Protein AF-A0A1G3CL47-F1 (afdb_monomer)

pLDDT: mean 84.06, std 8.01, range [59.47, 94.31]

Solvent-accessible surface area (backbone atoms only — not comparable to full-atom values): 6484 Å² total; per-residue (Å²): 112,69,69,61,52,53,52,51,50,52,40,51,50,51,27,52,53,22,50,54,50,22,53,53,23,53,76,69,68,35,60,73,60,19,55,53,30,44,50,52,23,50,54,38,46,52,52,47,38,48,76,70,33,35,88,84,37,51,69,60,37,51,50,44,46,46,64,46,44,51,46,41,52,50,49,51,51,51,48,57,47,30,77,74,64,66,75,67,82,64,64,64,70,57,54,51,52,52,38,66,54,34,54,57,49,48,53,50,54,45,50,52,52,49,51,52,51,63,76,77,102

Foldseek 3Di:
DVVVLVVLVVLLVLLVVLLVQLVVCVVVVVVVSNVVSLVSNLVSLLVLCCVQPCVPPVVVSVVLCVQLPVQLVVLVVVLVCCVVPVPPVDPSVVSVVSNNVSSVVSSVVSVVSSVVVVVVD

Radius of gyration: 15.72 Å; Cα contacts (8 Å, |Δi|>4): 95; chains: 1; bounding box: 41×24×38 Å

Mean predicted aligned error: 5.57 Å

Secondary structure (DSSP, 8-state):
-HHHHHHHHHHHHHHHHHHHHHHHHHHTT-HHHHHHHHHHHHHHHHHHHIIIIITT-HHHHHHHIIIIIIHHHHHHHHHHHHHHH--S---HHHHHHHHHHHHHHHHHHHHHHHHHHHHT-

Sequence (121 aa):
MLIMLGFFYV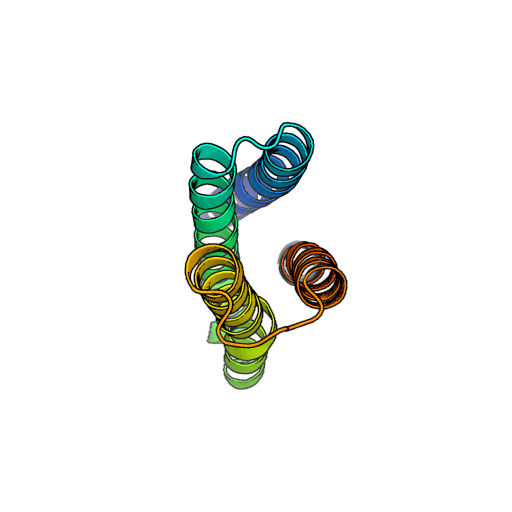LLLIAFVSLIASAISYFFARIKTFSFILLLFYASNTFLSFSLIHTHHIVFFYIIVIFLVAFPITCLILFALDMRCALFCTDTSFVLFFVWLLIPALFIVNLISYALKVIHA

Structure (mmCIF, N/CA/C/O backbone):
data_AF-A0A1G3CL47-F1
#
_entry.id   AF-A0A1G3CL47-F1
#
loop_
_atom_site.group_PDB
_atom_site.id
_atom_site.type_symbol
_atom_site.label_atom_id
_atom_site.label_alt_id
_atom_site.label_comp_id
_atom_site.label_asym_id
_atom_site.label_entity_id
_atom_site.label_seq_id
_atom_site.pdbx_PDB_ins_code
_atom_site.Cartn_x
_atom_site.Cartn_y
_atom_site.Cartn_z
_atom_site.occupancy
_atom_site.B_iso_or_equiv
_atom_site.auth_seq_id
_atom_site.auth_comp_id
_atom_site.auth_asym_id
_atom_site.auth_atom_id
_atom_site.pdbx_PDB_model_num
ATOM 1 N N . MET A 1 1 ? 13.488 10.002 -20.106 1.00 61.69 1 MET A N 1
ATOM 2 C CA . MET A 1 1 ? 13.797 8.931 -19.130 1.00 61.69 1 MET A CA 1
ATOM 3 C C . MET A 1 1 ? 14.060 9.483 -17.727 1.00 61.69 1 MET A C 1
ATOM 5 O O . MET A 1 1 ? 13.340 9.107 -16.814 1.00 61.69 1 MET A O 1
ATOM 9 N N . LEU A 1 2 ? 14.987 10.438 -17.557 1.00 66.56 2 LEU A N 1
ATOM 10 C CA . LEU A 1 2 ? 15.355 11.009 -16.247 1.00 66.56 2 LEU A CA 1
ATOM 11 C C . LEU A 1 2 ? 14.181 11.648 -15.467 1.00 66.56 2 LEU A C 1
ATOM 13 O O . LEU A 1 2 ? 14.044 11.430 -14.269 1.00 66.56 2 LEU A O 1
ATOM 17 N N . ILE A 1 3 ? 13.292 12.379 -16.156 1.00 72.06 3 ILE A N 1
ATOM 18 C CA . ILE A 1 3 ? 12.122 13.044 -15.544 1.00 72.06 3 ILE A CA 1
ATOM 19 C C . ILE A 1 3 ? 11.122 12.022 -14.968 1.00 72.06 3 ILE A C 1
ATOM 21 O O . ILE A 1 3 ? 10.618 12.207 -13.863 1.00 72.06 3 ILE A O 1
ATOM 25 N N . MET A 1 4 ? 10.876 10.908 -15.672 1.00 76.31 4 MET A N 1
ATOM 26 C CA . MET A 1 4 ? 10.025 9.822 -15.159 1.00 76.31 4 MET A CA 1
ATOM 27 C C . MET A 1 4 ? 10.658 9.116 -13.958 1.00 76.31 4 MET A C 1
ATOM 29 O O . MET A 1 4 ? 9.946 8.757 -13.025 1.00 76.31 4 MET A O 1
ATOM 33 N N . LEU A 1 5 ? 11.982 8.935 -13.963 1.00 80.06 5 LEU A N 1
ATOM 34 C CA . LEU A 1 5 ? 12.696 8.322 -12.844 1.00 80.06 5 LEU A CA 1
ATOM 35 C C . LEU A 1 5 ? 12.596 9.191 -11.581 1.00 80.06 5 LEU A C 1
ATOM 37 O O . LEU A 1 5 ? 12.264 8.690 -10.510 1.00 80.06 5 LEU A O 1
ATOM 41 N N . GLY A 1 6 ? 12.799 10.505 -11.730 1.00 84.50 6 GLY A N 1
ATOM 42 C CA . GLY A 1 6 ? 12.644 11.471 -10.640 1.00 84.50 6 GLY A CA 1
ATOM 43 C C . GLY A 1 6 ? 11.228 11.482 -10.065 1.00 84.50 6 GLY A C 1
ATOM 44 O O . GLY A 1 6 ? 11.050 11.503 -8.851 1.00 84.50 6 GLY A O 1
ATOM 45 N N . PHE A 1 7 ? 10.210 11.381 -10.916 1.00 87.19 7 PHE A N 1
ATOM 46 C CA . PHE A 1 7 ? 8.822 11.302 -10.469 1.00 87.19 7 PHE A CA 1
ATOM 47 C C . PHE A 1 7 ? 8.515 10.020 -9.671 1.00 87.19 7 PHE A C 1
ATOM 49 O O . PHE A 1 7 ? 7.869 10.088 -8.624 1.00 87.19 7 PHE A O 1
ATOM 56 N N . PHE A 1 8 ? 9.028 8.862 -10.100 1.00 89.12 8 PHE A N 1
ATOM 57 C CA . PHE A 1 8 ? 8.895 7.618 -9.329 1.00 89.12 8 PHE A CA 1
ATOM 58 C C . PHE A 1 8 ? 9.629 7.673 -7.994 1.00 89.12 8 PHE A C 1
ATOM 60 O O . PHE A 1 8 ? 9.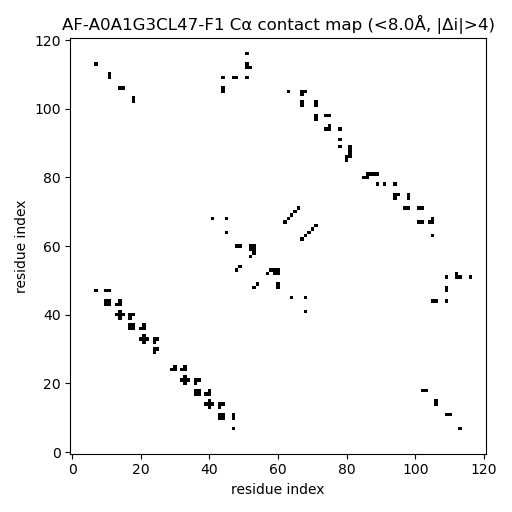094 7.207 -6.991 1.00 89.12 8 PHE A O 1
ATOM 67 N N . TYR A 1 9 ? 10.809 8.290 -7.959 1.00 89.75 9 TYR A N 1
ATOM 68 C CA . TYR A 1 9 ? 11.536 8.519 -6.716 1.00 89.75 9 TYR A CA 1
ATOM 69 C C . TYR A 1 9 ? 10.725 9.367 -5.725 1.00 89.75 9 TYR A C 1
ATOM 71 O O . TYR A 1 9 ? 10.608 9.003 -4.557 1.00 89.75 9 TYR A O 1
ATOM 79 N N . VAL A 1 10 ? 10.100 10.455 -6.191 1.00 93.12 10 VAL A N 1
ATOM 80 C CA . VAL A 1 10 ? 9.239 11.304 -5.348 1.00 93.12 10 VAL A CA 1
ATOM 81 C C . VAL A 1 10 ? 8.058 10.510 -4.789 1.00 93.12 10 VAL A C 1
ATOM 83 O O . VAL A 1 10 ? 7.789 10.581 -3.592 1.00 93.12 10 VAL A O 1
ATOM 86 N N . LEU A 1 11 ? 7.381 9.711 -5.616 1.00 92.44 11 LEU A N 1
ATOM 87 C CA . LEU A 1 11 ? 6.289 8.845 -5.158 1.00 92.44 11 LEU A CA 1
ATOM 88 C C . LEU A 1 11 ? 6.753 7.820 -4.121 1.00 92.44 11 LEU A C 1
ATOM 90 O O . LEU A 1 11 ? 6.046 7.576 -3.146 1.00 92.44 11 LEU A O 1
ATOM 94 N N . LEU A 1 12 ? 7.937 7.238 -4.311 1.00 91.44 12 LEU A N 1
ATOM 95 C CA . LEU A 1 12 ? 8.505 6.252 -3.397 1.00 91.44 12 LEU A CA 1
ATOM 96 C C . LEU A 1 12 ? 8.882 6.887 -2.053 1.00 91.44 12 LEU A C 1
ATOM 98 O O . LEU A 1 12 ? 8.643 6.300 -1.000 1.00 91.44 12 LEU A O 1
ATOM 102 N N . LEU A 1 13 ? 9.377 8.124 -2.075 1.00 94.00 13 LEU A N 1
ATOM 103 C CA . LEU A 1 13 ? 9.633 8.912 -0.873 1.00 94.00 13 LEU A CA 1
ATOM 104 C C . LEU A 1 13 ? 8.331 9.265 -0.140 1.00 94.00 13 LEU A C 1
ATOM 106 O O . LEU A 1 13 ? 8.258 9.111 1.078 1.00 94.00 13 LEU A O 1
ATOM 110 N N . ILE A 1 14 ? 7.279 9.663 -0.863 1.00 93.19 14 ILE A N 1
ATOM 111 C CA . ILE A 1 14 ? 5.946 9.902 -0.284 1.00 93.19 14 ILE A CA 1
ATOM 112 C C . ILE A 1 14 ? 5.395 8.618 0.350 1.00 93.19 14 ILE A C 1
ATOM 114 O O . ILE A 1 14 ? 4.892 8.655 1.475 1.00 93.19 14 ILE A O 1
ATOM 118 N N . ALA A 1 15 ? 5.517 7.477 -0.330 1.00 92.12 15 ALA A N 1
ATOM 119 C CA . ALA A 1 15 ? 5.103 6.173 0.184 1.00 92.12 15 ALA A CA 1
ATOM 120 C C . ALA A 1 15 ? 5.878 5.790 1.458 1.00 92.12 15 ALA A C 1
ATOM 122 O O . ALA A 1 15 ? 5.289 5.337 2.435 1.00 92.12 15 ALA A O 1
ATOM 123 N N . PHE A 1 16 ? 7.186 6.037 1.503 1.00 92.19 16 PHE 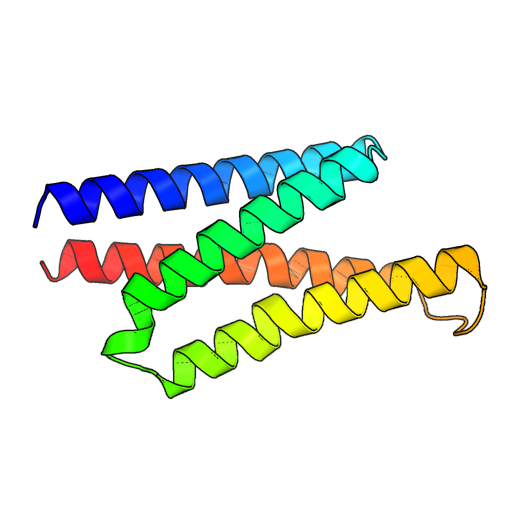A N 1
ATOM 124 C CA . PHE A 1 16 ? 8.000 5.757 2.685 1.00 92.19 16 PHE A CA 1
ATOM 125 C C . PHE A 1 16 ? 7.636 6.650 3.879 1.00 92.19 16 PHE A C 1
ATOM 127 O O . PHE A 1 16 ? 7.406 6.164 4.987 1.00 92.19 16 PHE A O 1
ATOM 134 N N . VAL A 1 17 ? 7.526 7.962 3.652 1.00 94.31 17 VAL A N 1
ATOM 135 C CA . VAL A 1 17 ? 7.157 8.925 4.700 1.00 94.31 17 VAL A CA 1
ATOM 136 C C . VAL A 1 17 ? 5.749 8.643 5.220 1.00 94.31 17 VAL A C 1
ATOM 138 O O . VAL A 1 17 ? 5.529 8.674 6.429 1.00 94.31 17 VAL A O 1
ATOM 141 N N . SER A 1 18 ? 4.800 8.319 4.338 1.00 93.31 18 SER A N 1
ATOM 142 C CA . SER A 1 18 ? 3.439 7.953 4.746 1.00 93.31 18 SER A CA 1
ATOM 143 C C . SER A 1 18 ? 3.384 6.627 5.505 1.00 93.31 18 SER A C 1
ATOM 145 O O . SER A 1 18 ? 2.634 6.535 6.472 1.00 93.31 18 SER A O 1
ATOM 147 N N . LEU A 1 19 ? 4.224 5.640 5.180 1.00 91.44 19 LEU A N 1
ATOM 148 C CA . LEU A 1 19 ? 4.344 4.414 5.975 1.00 91.44 19 LEU A CA 1
ATOM 149 C C . LEU A 1 19 ? 4.761 4.731 7.419 1.00 91.44 19 LEU A C 1
ATOM 151 O O . LEU A 1 19 ? 4.054 4.363 8.358 1.00 91.44 19 LEU A O 1
ATOM 155 N N . ILE A 1 20 ? 5.840 5.496 7.604 1.00 91.25 20 ILE A N 1
ATOM 156 C CA . ILE A 1 20 ? 6.309 5.908 8.937 1.00 91.25 20 ILE A CA 1
ATOM 157 C C . ILE A 1 20 ? 5.250 6.750 9.656 1.00 91.25 20 ILE A C 1
ATOM 159 O O . ILE A 1 20 ? 4.932 6.508 10.819 1.00 91.25 20 ILE A O 1
ATOM 163 N N . ALA A 1 21 ? 4.669 7.734 8.973 1.00 91.06 21 ALA A N 1
ATOM 164 C CA . ALA A 1 21 ? 3.688 8.627 9.573 1.00 91.06 21 ALA A CA 1
ATOM 165 C C . ALA A 1 21 ? 2.385 7.890 9.943 1.00 91.06 21 ALA A C 1
ATOM 167 O O . ALA A 1 21 ? 1.755 8.235 10.947 1.00 91.06 21 ALA A O 1
ATOM 168 N N . SER A 1 22 ? 2.004 6.847 9.195 1.00 88.62 22 SER A N 1
ATOM 169 C CA . SER A 1 22 ? 0.881 5.970 9.543 1.00 88.62 22 SER A CA 1
ATOM 170 C C . SER A 1 22 ? 1.194 5.186 10.816 1.00 88.62 22 SER A C 1
ATOM 172 O O . SER A 1 22 ? 0.374 5.157 11.733 1.00 88.62 22 SER A O 1
ATOM 174 N N . ALA A 1 23 ? 2.419 4.672 10.940 1.00 87.12 23 ALA A N 1
ATOM 175 C CA . ALA A 1 23 ? 2.857 3.938 12.114 1.00 87.12 23 ALA A CA 1
ATOM 176 C C . ALA A 1 23 ? 2.853 4.796 13.383 1.00 87.12 23 ALA A C 1
ATOM 178 O O . ALA A 1 23 ? 2.299 4.407 14.413 1.00 87.12 23 ALA A O 1
ATOM 179 N N . ILE A 1 24 ? 3.401 6.007 13.279 1.00 88.50 24 ILE A N 1
ATOM 180 C CA . ILE A 1 24 ? 3.391 7.001 14.354 1.00 88.50 24 ILE A CA 1
ATOM 181 C C . ILE A 1 24 ? 1.948 7.355 14.731 1.00 88.50 24 ILE A C 1
ATOM 183 O O . ILE A 1 24 ? 1.581 7.327 15.904 1.00 88.50 24 ILE A O 1
ATOM 187 N N . SER A 1 25 ? 1.100 7.656 13.745 1.00 86.69 25 SER A N 1
ATOM 188 C CA . SER A 1 25 ? -0.289 8.066 13.998 1.00 86.69 25 SER A CA 1
ATOM 189 C C . SER A 1 25 ? -1.115 6.970 14.669 1.00 86.69 25 SER A C 1
ATOM 191 O O . SER A 1 25 ? -1.969 7.280 15.501 1.00 86.69 25 SER A O 1
ATOM 193 N N . TYR A 1 26 ? -0.843 5.706 14.342 1.00 83.88 26 TYR A N 1
ATOM 194 C CA . TYR A 1 26 ? -1.431 4.557 15.021 1.00 83.88 26 TYR A CA 1
ATOM 195 C C .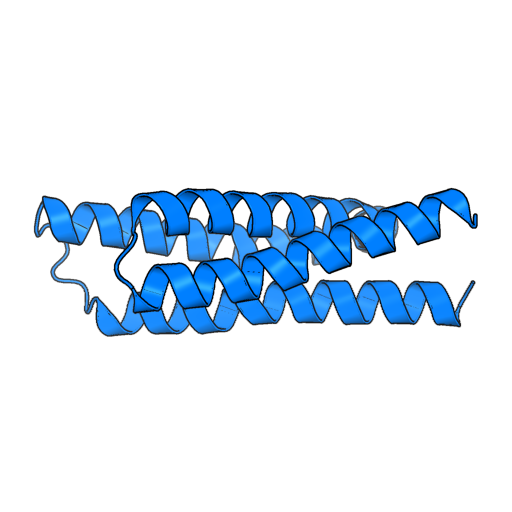 TYR A 1 26 ? -0.978 4.474 16.486 1.00 83.88 26 TYR A C 1
ATOM 197 O O . TYR A 1 26 ? -1.825 4.381 17.371 1.00 83.88 26 TYR A O 1
ATOM 205 N N . PHE A 1 27 ? 0.328 4.594 16.758 1.00 83.75 27 PHE A N 1
ATOM 206 C CA . PHE A 1 27 ? 0.876 4.530 18.12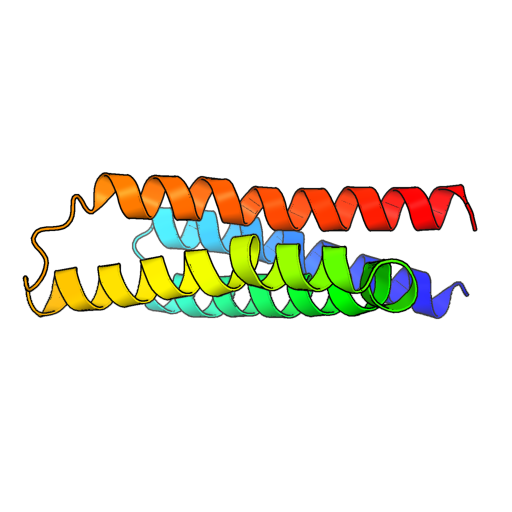2 1.00 83.75 27 PHE A CA 1
ATOM 207 C C . PHE A 1 27 ? 0.317 5.628 19.040 1.00 83.75 27 PHE A C 1
ATOM 209 O O . PHE A 1 27 ? 0.003 5.378 20.200 1.00 83.75 27 PHE A O 1
ATOM 216 N N . PHE A 1 28 ? 0.118 6.837 18.510 1.00 86.44 28 PHE A N 1
ATOM 217 C CA . PHE A 1 28 ? -0.479 7.956 19.250 1.00 86.44 28 PHE A CA 1
ATOM 218 C C . PHE A 1 28 ? -2.019 7.963 19.248 1.00 86.44 28 PHE A C 1
ATOM 220 O O . PHE A 1 28 ? -2.622 8.975 19.616 1.00 86.44 28 PHE A O 1
ATOM 227 N N . ALA A 1 29 ? -2.670 6.882 18.804 1.00 81.75 29 ALA A N 1
ATOM 228 C CA . ALA A 1 29 ? -4.129 6.755 18.711 1.00 81.75 29 ALA A CA 1
ATOM 229 C C . ALA A 1 29 ? -4.818 7.908 17.941 1.00 81.75 29 ALA A C 1
ATOM 231 O O . ALA A 1 29 ? -5.987 8.238 18.164 1.00 81.75 29 ALA A O 1
ATOM 232 N N . ARG A 1 30 ? -4.117 8.541 16.989 1.00 84.00 30 ARG A N 1
ATOM 233 C CA . ARG A 1 30 ? -4.633 9.638 16.151 1.00 84.00 30 ARG A CA 1
ATOM 234 C C . ARG A 1 30 ? -5.355 9.075 14.927 1.00 84.00 30 ARG A C 1
ATOM 236 O O . ARG A 1 30 ? -4.912 9.250 13.796 1.00 84.00 30 ARG A O 1
ATOM 243 N N . ILE A 1 31 ? -6.500 8.429 15.153 1.00 78.00 31 ILE A N 1
ATOM 244 C CA . ILE A 1 31 ? -7.244 7.652 14.139 1.00 78.00 31 ILE A CA 1
ATOM 245 C C . ILE A 1 31 ? -7.551 8.459 12.864 1.00 78.00 31 ILE A C 1
ATOM 247 O O . ILE A 1 31 ? -7.341 7.962 11.763 1.00 78.00 31 ILE A O 1
ATOM 251 N N . LYS A 1 32 ? -7.997 9.719 12.984 1.00 81.75 32 LYS A N 1
ATOM 252 C CA . LYS A 1 32 ? -8.304 10.567 11.811 1.00 81.75 32 LYS A CA 1
ATOM 253 C C . LYS A 1 32 ? -7.069 10.812 10.936 1.00 81.75 32 LYS A C 1
ATOM 255 O O . LYS A 1 32 ? -7.142 10.708 9.715 1.00 81.75 32 LYS A O 1
ATOM 260 N N . THR A 1 33 ? -5.940 11.119 11.571 1.00 85.31 33 THR A N 1
ATOM 261 C CA . THR A 1 33 ? -4.663 11.361 10.892 1.00 85.31 33 THR A CA 1
ATOM 262 C C . THR A 1 33 ? -4.120 10.070 10.289 1.00 85.31 33 THR A C 1
ATOM 264 O O . THR A 1 33 ? -3.683 10.069 9.142 1.00 85.31 33 THR A O 1
ATOM 267 N N . PHE A 1 34 ? -4.231 8.959 11.023 1.00 86.69 34 PHE A N 1
ATOM 268 C CA . PHE A 1 34 ? -3.886 7.625 10.541 1.00 86.69 34 PHE A CA 1
ATOM 269 C C . PHE A 1 34 ? -4.633 7.284 9.250 1.00 86.69 34 PHE A C 1
ATOM 271 O O . PHE A 1 34 ? -3.983 6.977 8.257 1.00 86.69 34 PHE A O 1
ATOM 278 N N . SER A 1 35 ? -5.965 7.413 9.218 1.00 84.69 35 SER A N 1
ATOM 279 C CA . SER A 1 35 ? -6.760 7.120 8.017 1.00 84.69 35 SER A CA 1
ATOM 280 C C . SER A 1 35 ? -6.329 7.951 6.809 1.00 84.69 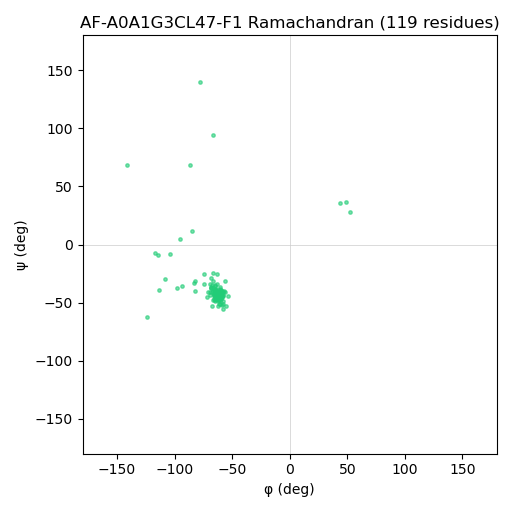35 SER A C 1
ATOM 282 O O . SER A 1 35 ? -6.206 7.413 5.711 1.00 84.69 35 SER A O 1
ATOM 284 N N . PHE A 1 36 ? -6.073 9.248 7.002 1.00 88.31 36 PHE A N 1
ATOM 285 C CA . PHE A 1 36 ? -5.639 10.127 5.915 1.00 88.31 36 PHE A CA 1
ATOM 286 C C . PHE A 1 36 ? -4.263 9.728 5.368 1.00 88.31 36 PHE A C 1
ATOM 288 O O . PHE A 1 36 ? -4.088 9.590 4.158 1.00 88.31 36 PHE A O 1
ATOM 295 N N . ILE A 1 37 ? -3.294 9.496 6.256 1.00 90.75 37 ILE A N 1
ATOM 296 C CA . ILE A 1 37 ? -1.939 9.099 5.863 1.00 90.75 37 ILE A CA 1
ATOM 297 C C . ILE A 1 37 ? -1.948 7.722 5.195 1.00 90.75 37 ILE A C 1
ATOM 299 O O . ILE A 1 37 ? -1.250 7.511 4.207 1.00 90.75 37 ILE A O 1
ATOM 303 N N . LEU A 1 38 ? -2.759 6.794 5.698 1.00 89.50 38 LEU A N 1
ATOM 304 C CA . LEU A 1 38 ? -2.888 5.460 5.131 1.00 89.50 38 LEU A CA 1
ATOM 305 C C . LEU A 1 38 ? -3.485 5.500 3.717 1.00 89.50 38 LEU A C 1
ATOM 307 O O . LEU A 1 38 ? -3.034 4.784 2.827 1.00 89.50 38 LEU A O 1
ATOM 311 N N . LEU A 1 39 ? -4.461 6.377 3.480 1.00 89.69 39 LEU A N 1
ATOM 312 C CA . LEU A 1 39 ? -5.021 6.584 2.147 1.00 89.69 39 LEU A CA 1
ATOM 313 C C . LEU A 1 39 ? -3.975 7.162 1.187 1.00 89.69 39 LEU A C 1
ATOM 315 O O . LEU A 1 39 ? -3.870 6.707 0.049 1.00 89.69 39 LEU A O 1
ATOM 319 N N . LEU A 1 40 ? -3.150 8.101 1.659 1.00 91.62 40 LEU A N 1
ATOM 320 C CA . LEU A 1 40 ? -2.021 8.634 0.895 1.00 91.62 40 LEU A CA 1
ATOM 321 C C . LEU A 1 40 ? -0.990 7.539 0.560 1.00 91.62 40 LEU A C 1
ATOM 323 O O . LEU A 1 40 ? -0.501 7.470 -0.572 1.00 91.62 40 LEU A O 1
ATOM 327 N N . PHE A 1 41 ? -0.700 6.653 1.517 1.00 93.44 41 PHE A N 1
ATOM 328 C CA . PHE A 1 41 ? 0.174 5.497 1.323 1.00 93.44 41 PHE A CA 1
ATOM 329 C C . PHE A 1 41 ? -0.366 4.559 0.238 1.00 93.44 41 PHE A C 1
ATOM 331 O O . PHE A 1 41 ? 0.354 4.226 -0.704 1.00 93.44 41 PHE A O 1
ATO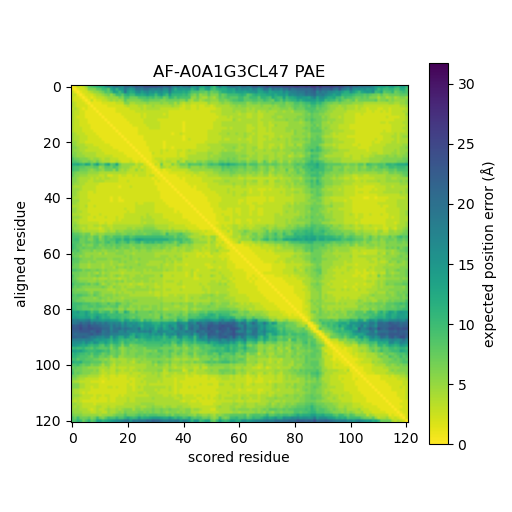M 338 N N . TYR A 1 42 ? -1.637 4.160 0.319 1.00 91.31 42 TYR A N 1
ATOM 339 C CA . TYR A 1 42 ? -2.227 3.267 -0.679 1.00 91.31 42 TYR A CA 1
ATOM 340 C C . TYR A 1 42 ? -2.346 3.926 -2.051 1.00 91.31 42 TYR A C 1
ATOM 342 O O . TYR A 1 42 ? -2.048 3.279 -3.053 1.00 91.31 42 TYR A O 1
ATOM 350 N N . ALA A 1 43 ? -2.723 5.204 -2.125 1.00 91.00 43 ALA A N 1
ATOM 351 C CA . ALA A 1 43 ? -2.830 5.921 -3.394 1.00 91.00 43 ALA A CA 1
ATOM 352 C C . ALA A 1 43 ? -1.473 6.013 -4.107 1.00 91.00 43 ALA A C 1
ATOM 354 O O . ALA A 1 43 ? -1.363 5.648 -5.279 1.00 91.00 43 ALA A O 1
ATOM 355 N N . SER A 1 44 ? -0.425 6.429 -3.388 1.00 92.25 44 SER A N 1
ATOM 356 C CA . SER A 1 44 ? 0.933 6.522 -3.941 1.00 92.25 44 SER A CA 1
ATOM 357 C C . SER A 1 44 ? 1.476 5.157 -4.375 1.00 92.25 44 SER A C 1
ATOM 359 O O . SER A 1 44 ? 1.986 5.033 -5.489 1.00 92.25 44 SER A O 1
ATOM 361 N N . ASN A 1 45 ? 1.302 4.112 -3.559 1.00 91.00 45 ASN A N 1
ATOM 362 C CA . ASN A 1 45 ? 1.751 2.762 -3.904 1.00 91.00 45 ASN A CA 1
ATOM 363 C C . ASN A 1 45 ? 0.972 2.143 -5.063 1.00 91.00 45 ASN A C 1
ATOM 365 O O . ASN A 1 45 ? 1.583 1.524 -5.925 1.00 91.00 45 ASN A O 1
ATOM 369 N N . THR A 1 46 ? -0.348 2.314 -5.122 1.00 90.25 46 THR A N 1
ATOM 370 C CA . THR A 1 46 ? -1.158 1.772 -6.226 1.00 90.25 46 THR A CA 1
ATOM 371 C C . THR A 1 46 ? -0.754 2.423 -7.544 1.00 90.25 46 THR A C 1
ATOM 373 O O . THR A 1 46 ? -0.610 1.748 -8.563 1.00 90.25 46 THR A O 1
ATOM 376 N N . PHE A 1 47 ? -0.501 3.731 -7.520 1.00 90.88 47 PHE A N 1
ATOM 377 C CA . PHE A 1 47 ? -0.051 4.471 -8.690 1.00 90.88 47 PHE A CA 1
ATOM 378 C C . PHE A 1 47 ? 1.381 4.094 -9.122 1.00 90.88 47 PHE A C 1
ATOM 380 O O . PHE A 1 47 ? 1.658 3.968 -10.320 1.00 90.88 47 PHE A O 1
ATOM 387 N N . LEU A 1 48 ? 2.280 3.832 -8.163 1.00 89.69 48 LEU A N 1
ATOM 388 C CA . LEU A 1 48 ? 3.601 3.246 -8.426 1.00 89.69 48 LEU A CA 1
ATOM 389 C C . LEU A 1 48 ? 3.488 1.860 -9.061 1.00 89.69 48 LEU A C 1
ATOM 391 O O . LEU A 1 48 ? 4.076 1.632 -10.116 1.00 89.69 48 LEU A O 1
ATOM 395 N N . SER A 1 49 ? 2.703 0.957 -8.468 1.00 89.50 49 SER A N 1
ATOM 396 C CA . SER A 1 49 ? 2.487 -0.389 -9.005 1.00 89.50 49 SER A CA 1
ATOM 397 C C . SER A 1 49 ? 1.895 -0.330 -10.412 1.00 89.50 49 SER A C 1
ATOM 399 O O . SER A 1 49 ? 2.329 -1.071 -11.291 1.00 89.50 49 SER A O 1
ATOM 401 N N . PHE A 1 50 ? 0.966 0.594 -10.671 1.00 89.31 50 PHE A N 1
ATOM 402 C CA . PHE A 1 50 ? 0.412 0.790 -12.007 1.00 89.31 50 PHE A CA 1
ATOM 403 C C . PHE A 1 50 ? 1.508 1.195 -13.000 1.00 89.31 50 PHE A C 1
ATOM 405 O O . PHE A 1 50 ? 1.664 0.591 -14.054 1.00 89.31 50 PHE A O 1
ATOM 412 N N . SER A 1 51 ? 2.344 2.164 -12.641 1.00 86.50 51 SER A N 1
ATOM 413 C CA . SER A 1 51 ? 3.371 2.681 -13.551 1.00 86.50 51 SER A CA 1
ATOM 414 C C . SER A 1 51 ? 4.570 1.742 -13.756 1.00 86.50 51 SER A C 1
ATOM 416 O O . SER A 1 51 ? 5.286 1.858 -14.754 1.00 86.50 51 SER A O 1
ATOM 418 N N . LEU A 1 52 ? 4.848 0.862 -12.791 1.00 84.50 52 LEU A N 1
ATOM 419 C CA . LEU A 1 52 ? 6.008 -0.035 -12.801 1.00 84.50 52 LEU A CA 1
ATOM 420 C C . LEU A 1 52 ? 5.668 -1.440 -13.308 1.00 84.50 52 LEU A C 1
ATOM 422 O O . LEU A 1 52 ? 6.486 -2.041 -13.997 1.00 84.50 52 LEU A O 1
ATOM 426 N N . ILE A 1 53 ? 4.487 -1.957 -12.967 1.00 85.81 53 ILE A N 1
ATOM 427 C CA . ILE A 1 53 ? 4.151 -3.381 -13.101 1.00 85.81 53 ILE A CA 1
ATOM 428 C C . ILE A 1 53 ? 3.064 -3.601 -14.155 1.00 85.81 53 ILE A C 1
ATOM 430 O O . ILE A 1 53 ? 3.156 -4.555 -14.925 1.00 85.81 53 ILE A O 1
ATOM 434 N N . HIS A 1 54 ? 2.054 -2.727 -14.234 1.00 84.81 54 HIS A N 1
ATOM 435 C CA . HIS A 1 54 ? 0.860 -2.961 -15.058 1.00 84.81 54 HIS A CA 1
ATOM 436 C C . HIS A 1 54 ? 1.179 -3.211 -16.538 1.00 84.81 54 HIS A C 1
ATOM 438 O O . HIS A 1 54 ? 0.574 -4.080 -17.159 1.00 84.81 54 HIS A O 1
ATOM 444 N N . THR A 1 55 ? 2.137 -2.472 -17.105 1.00 79.88 55 THR A N 1
ATOM 445 C CA . THR A 1 55 ? 2.468 -2.553 -18.536 1.00 79.88 55 THR A CA 1
ATOM 446 C C . THR A 1 55 ? 3.111 -3.875 -18.941 1.00 79.88 55 THR A C 1
ATOM 448 O O . THR A 1 55 ? 2.944 -4.295 -20.080 1.00 79.88 55 THR A O 1
ATOM 451 N N . HIS A 1 56 ? 3.831 -4.535 -18.031 1.00 79.81 56 HIS A N 1
ATOM 452 C CA . HIS A 1 56 ? 4.562 -5.772 -18.326 1.00 79.81 56 HIS A CA 1
ATOM 453 C C . HIS A 1 56 ? 3.914 -7.011 -17.695 1.00 79.81 56 HIS A C 1
ATOM 455 O O . HIS A 1 56 ? 3.999 -8.102 -18.254 1.00 79.81 56 HIS A O 1
ATOM 461 N N . HIS A 1 57 ? 3.232 -6.853 -16.558 1.00 84.31 57 HIS A N 1
ATOM 462 C CA . HIS A 1 57 ? 2.681 -7.949 -15.760 1.00 84.31 57 HIS A CA 1
ATOM 463 C C . HIS A 1 57 ? 1.303 -7.589 -15.185 1.00 84.31 57 HIS A C 1
ATOM 465 O O . HIS A 1 57 ? 1.121 -7.449 -13.974 1.00 84.31 57 HIS A O 1
ATOM 471 N N . ILE A 1 58 ? 0.302 -7.472 -16.061 1.00 86.50 58 ILE A N 1
ATOM 472 C CA . ILE A 1 58 ? -1.050 -7.027 -15.688 1.00 86.50 58 ILE A CA 1
ATOM 473 C C . ILE A 1 58 ? -1.733 -7.934 -14.648 1.00 86.50 58 ILE A C 1
ATOM 475 O O . ILE A 1 58 ? -2.352 -7.447 -13.706 1.00 86.50 58 ILE A O 1
ATOM 479 N N . VAL A 1 59 ? -1.564 -9.257 -14.761 1.00 85.12 59 VAL A N 1
ATOM 480 C CA . VAL A 1 59 ? -2.124 -10.229 -13.803 1.00 85.12 59 VAL A CA 1
ATOM 481 C C . VAL A 1 59 ? -1.504 -10.039 -12.419 1.00 85.12 59 VAL A C 1
ATOM 483 O O . VAL A 1 59 ? -2.214 -10.010 -11.417 1.00 85.12 59 VAL A O 1
ATOM 486 N N . PHE A 1 60 ? -0.185 -9.846 -12.364 1.00 84.06 60 PHE A N 1
ATOM 487 C CA . PHE A 1 60 ? 0.533 -9.623 -11.112 1.00 84.06 60 PHE A CA 1
ATOM 488 C C . PHE A 1 60 ? 0.110 -8.307 -10.446 1.00 84.06 60 PHE A C 1
ATOM 490 O O . PHE A 1 60 ? -0.096 -8.271 -9.236 1.00 84.06 60 PHE A O 1
ATOM 497 N N . PHE A 1 61 ? -0.116 -7.252 -11.236 1.00 87.88 61 PHE A N 1
ATOM 498 C CA . PHE A 1 61 ? -0.678 -5.997 -10.738 1.00 87.88 61 PHE A CA 1
ATOM 499 C C . PHE A 1 61 ? -2.046 -6.200 -10.069 1.00 87.88 61 PHE A C 1
ATOM 501 O O . PHE A 1 61 ? -2.243 -5.741 -8.946 1.00 87.88 61 PHE A O 1
ATOM 508 N N . TYR A 1 62 ? -2.977 -6.922 -10.702 1.00 86.94 62 TYR A N 1
ATOM 509 C CA . TYR A 1 62 ? -4.289 -7.171 -10.094 1.00 86.94 62 TYR A CA 1
ATOM 510 C C . TYR A 1 62 ? -4.201 -7.995 -8.806 1.00 86.94 62 TYR A C 1
ATOM 512 O O . TYR A 1 62 ? -4.908 -7.687 -7.849 1.00 86.94 62 TYR A O 1
ATOM 520 N N . ILE A 1 63 ? -3.305 -8.986 -8.742 1.00 88.12 63 ILE A N 1
ATOM 521 C CA . ILE A 1 63 ? -3.045 -9.749 -7.511 1.00 88.12 63 ILE A CA 1
ATOM 522 C C . ILE A 1 63 ? -2.569 -8.808 -6.397 1.00 88.12 63 ILE A C 1
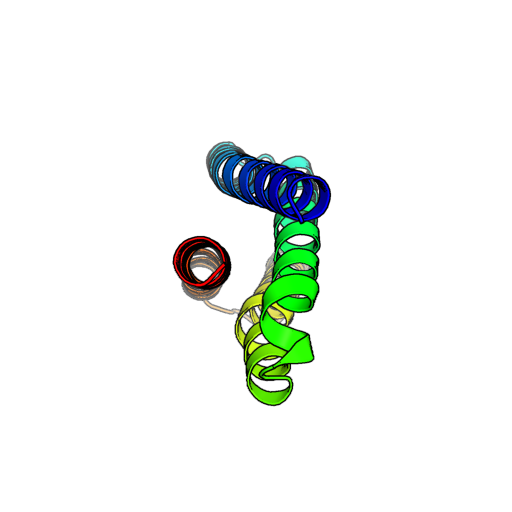ATOM 524 O O . ILE A 1 63 ? -3.115 -8.845 -5.296 1.00 88.12 63 ILE A O 1
ATOM 528 N N . ILE A 1 64 ? -1.613 -7.917 -6.683 1.00 88.00 64 ILE A N 1
ATOM 529 C CA . ILE A 1 64 ? -1.139 -6.917 -5.714 1.00 88.00 64 ILE A CA 1
ATOM 530 C C . ILE A 1 64 ? -2.298 -6.045 -5.234 1.00 88.00 64 ILE A C 1
ATOM 532 O O . ILE A 1 64 ? -2.508 -5.912 -4.033 1.00 88.00 64 ILE A O 1
ATOM 536 N N . VAL A 1 65 ? -3.087 -5.476 -6.145 1.00 88.31 65 VAL A N 1
ATOM 537 C CA . VAL A 1 65 ? -4.199 -4.593 -5.768 1.00 88.31 65 VAL A CA 1
ATOM 538 C C . VAL A 1 65 ? -5.228 -5.330 -4.906 1.00 88.31 65 VAL A C 1
ATOM 540 O O . VAL A 1 65 ? -5.676 -4.798 -3.894 1.00 88.31 65 VAL A O 1
ATOM 543 N N . ILE A 1 66 ? -5.583 -6.566 -5.249 1.00 88.56 66 ILE A N 1
ATOM 544 C CA . ILE A 1 66 ? -6.581 -7.331 -4.493 1.00 88.56 66 ILE A CA 1
ATOM 545 C C . ILE A 1 66 ? -6.058 -7.680 -3.093 1.00 88.56 66 ILE A C 1
ATOM 547 O O . ILE A 1 66 ? -6.713 -7.370 -2.097 1.00 88.56 66 ILE A O 1
ATOM 551 N N . PHE A 1 67 ? -4.873 -8.286 -2.996 1.00 87.69 67 PHE A N 1
ATOM 552 C CA . PHE A 1 67 ? -4.370 -8.829 -1.730 1.00 87.69 67 PHE A CA 1
ATOM 553 C C . PHE A 1 67 ? -3.691 -7.793 -0.833 1.00 87.69 67 PHE A C 1
ATOM 555 O O . PHE A 1 67 ? -3.780 -7.899 0.386 1.00 87.69 67 PHE A O 1
ATOM 562 N N . LEU A 1 68 ? -3.014 -6.800 -1.410 1.00 87.62 68 LEU A N 1
ATOM 563 C CA . LEU A 1 68 ? -2.206 -5.826 -0.667 1.00 87.62 68 LEU A CA 1
ATOM 564 C C . LEU A 1 68 ? -2.879 -4.455 -0.534 1.00 87.62 68 LEU A C 1
ATOM 566 O O . LEU A 1 68 ? -2.374 -3.617 0.206 1.00 87.62 68 LEU A O 1
ATOM 570 N N . VAL A 1 69 ? -4.009 -4.215 -1.211 1.00 86.88 69 VAL A N 1
ATOM 571 C CA . VAL A 1 69 ? -4.768 -2.955 -1.096 1.00 86.88 69 VAL A CA 1
ATOM 572 C C . VAL A 1 69 ? -6.213 -3.219 -0.680 1.00 86.88 69 VAL A C 1
ATOM 574 O O . VAL A 1 69 ? -6.624 -2.814 0.407 1.00 86.88 69 VAL A O 1
ATOM 577 N N . ALA A 1 70 ? -6.989 -3.934 -1.498 1.00 87.81 70 ALA A N 1
ATOM 578 C CA . ALA A 1 70 ? -8.419 -4.120 -1.256 1.00 87.81 70 ALA A CA 1
ATOM 579 C C . ALA A 1 70 ? -8.697 -4.941 0.012 1.00 87.81 70 ALA A C 1
ATOM 581 O O . ALA A 1 70 ? -9.541 -4.550 0.821 1.00 87.81 70 ALA A O 1
ATOM 582 N N . PHE A 1 71 ? -7.969 -6.041 0.219 1.00 87.00 71 PHE A N 1
ATOM 583 C CA . PHE A 1 71 ? -8.132 -6.885 1.402 1.00 87.00 71 PHE A CA 1
ATOM 584 C C . PHE A 1 71 ? -7.817 -6.132 2.715 1.00 87.00 71 PHE A C 1
ATOM 586 O O . PHE A 1 71 ? -8.722 -6.039 3.546 1.00 87.00 71 PHE A O 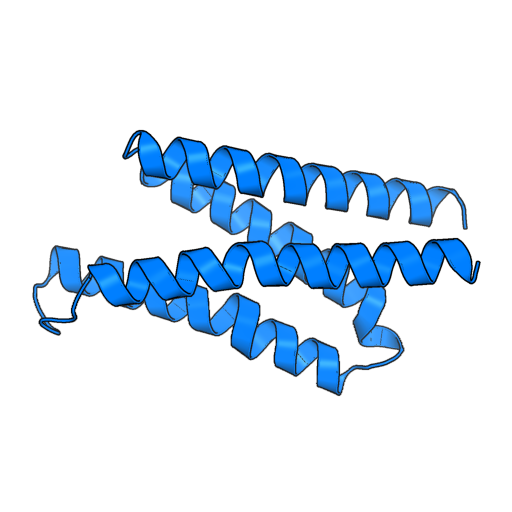1
ATOM 593 N N . PRO A 1 72 ? -6.648 -5.476 2.895 1.00 84.81 72 PRO A N 1
ATOM 594 C CA . PRO A 1 72 ? -6.365 -4.667 4.086 1.00 84.81 72 PRO A CA 1
ATOM 595 C C . PRO A 1 72 ? -7.385 -3.557 4.353 1.00 84.81 72 PRO A C 1
ATOM 597 O O . PRO A 1 72 ? -7.763 -3.326 5.501 1.00 84.81 72 PRO A O 1
ATOM 600 N N . ILE A 1 73 ? -7.846 -2.865 3.306 1.00 86.56 73 ILE A N 1
ATOM 601 C CA . ILE A 1 73 ? -8.852 -1.802 3.440 1.00 86.56 73 ILE A CA 1
ATOM 602 C C . ILE A 1 73 ? -10.185 -2.391 3.905 1.00 86.56 73 ILE A C 1
ATOM 604 O O . ILE A 1 73 ? -10.809 -1.849 4.815 1.00 86.56 73 ILE A O 1
ATOM 608 N N . THR A 1 74 ? -10.601 -3.520 3.332 1.00 86.62 74 THR A N 1
ATOM 609 C CA . THR A 1 74 ? -11.832 -4.213 3.736 1.00 86.62 74 THR A CA 1
ATOM 610 C C . THR A 1 74 ? -11.744 -4.664 5.192 1.00 86.62 74 THR A C 1
ATOM 612 O O . THR A 1 74 ? -12.670 -4.427 5.966 1.00 86.62 74 THR A O 1
ATOM 615 N N . CYS A 1 75 ? -10.603 -5.224 5.600 1.00 83.69 75 CYS A N 1
ATOM 616 C CA . CYS A 1 75 ? -10.324 -5.586 6.986 1.00 83.69 75 CYS A CA 1
ATOM 617 C C . CYS A 1 75 ? -10.427 -4.379 7.935 1.00 83.69 75 CYS A C 1
ATOM 619 O O . CYS A 1 75 ? -11.061 -4.479 8.983 1.00 83.69 75 CYS A O 1
ATOM 621 N N . LEU A 1 76 ? -9.874 -3.220 7.563 1.00 81.81 76 LEU A N 1
ATOM 622 C CA . LEU A 1 76 ? -9.973 -1.990 8.359 1.00 81.81 76 LEU A CA 1
ATOM 623 C C . LEU A 1 76 ? -11.405 -1.458 8.472 1.00 81.81 76 LEU A C 1
ATOM 625 O O . LEU A 1 76 ? -11.792 -0.975 9.536 1.00 81.81 76 LEU A O 1
ATOM 629 N N . ILE A 1 77 ? -12.193 -1.536 7.397 1.00 84.44 77 ILE A N 1
ATOM 630 C CA . ILE A 1 77 ? -13.602 -1.120 7.406 1.00 84.44 77 ILE A CA 1
ATOM 631 C C . ILE A 1 77 ? -14.414 -2.036 8.322 1.00 84.44 77 ILE A C 1
ATOM 633 O O . ILE A 1 77 ? -15.167 -1.541 9.159 1.00 84.44 77 ILE A O 1
ATOM 637 N N . LEU A 1 78 ? -14.232 -3.355 8.201 1.00 82.44 78 LEU A N 1
ATOM 638 C CA . LEU A 1 78 ? -14.882 -4.335 9.072 1.00 82.44 78 LEU A CA 1
ATOM 639 C C . LEU A 1 78 ? -14.501 -4.112 10.537 1.00 82.44 78 LEU A C 1
ATOM 641 O O . LEU A 1 78 ? -15.385 -4.063 11.384 1.00 82.44 78 LEU A O 1
ATOM 645 N N . PHE A 1 79 ? -13.222 -3.867 10.826 1.00 79.12 79 PHE A N 1
ATOM 646 C CA . PHE A 1 79 ? -12.760 -3.514 12.169 1.00 79.12 79 PHE A CA 1
ATOM 647 C C . PHE A 1 79 ? -13.430 -2.237 12.701 1.00 79.12 79 PHE A C 1
ATOM 649 O O . PHE A 1 79 ? -13.900 -2.204 13.835 1.00 79.12 79 PHE A O 1
ATOM 656 N N . ALA A 1 80 ? -13.522 -1.184 11.886 1.00 78.56 80 ALA A N 1
ATOM 657 C CA . ALA A 1 80 ? -14.169 0.063 12.291 1.00 78.56 80 ALA A CA 1
ATOM 658 C C . ALA A 1 80 ? -15.677 -0.106 12.548 1.00 78.56 80 ALA A C 1
ATOM 660 O O . ALA A 1 80 ? -16.220 0.553 13.438 1.00 78.56 80 ALA A O 1
ATOM 661 N N . LEU A 1 81 ? -16.349 -0.969 11.782 1.00 79.44 81 LEU A N 1
ATOM 662 C CA . LEU A 1 81 ? -17.749 -1.334 12.001 1.00 79.44 81 LEU A CA 1
ATOM 663 C C . LEU A 1 81 ? -17.916 -2.164 13.274 1.00 79.44 81 LEU A C 1
ATOM 665 O O . LEU A 1 81 ? -18.807 -1.872 14.068 1.00 79.44 81 LEU A O 1
ATOM 669 N N . ASP A 1 82 ? -17.040 -3.139 13.506 1.00 78.38 82 ASP A N 1
ATOM 670 C CA . ASP A 1 82 ? -17.099 -3.998 14.689 1.00 78.38 82 ASP A CA 1
ATOM 671 C C . ASP A 1 82 ? -16.863 -3.195 15.977 1.00 78.38 82 ASP A C 1
ATOM 673 O O . ASP A 1 82 ? -17.633 -3.298 16.924 1.00 78.38 82 ASP A O 1
ATOM 677 N N . MET A 1 83 ? -15.907 -2.260 15.975 1.00 71.94 83 MET A N 1
ATOM 678 C CA . MET A 1 83 ? -15.671 -1.354 17.111 1.00 71.94 83 MET A CA 1
ATOM 679 C C . MET A 1 83 ? -16.852 -0.418 17.418 1.00 71.94 83 MET A C 1
ATOM 681 O O . MET A 1 83 ? -16.970 0.068 18.542 1.00 71.94 83 MET A O 1
ATOM 685 N N . ARG A 1 84 ? -17.708 -0.112 16.433 1.00 77.81 84 ARG A N 1
ATOM 686 C CA . ARG A 1 84 ? -18.867 0.784 16.612 1.00 77.81 84 ARG A CA 1
ATOM 687 C C . ARG A 1 84 ? -20.156 0.048 16.941 1.00 77.81 84 ARG A C 1
ATOM 689 O O . ARG A 1 84 ? -20.987 0.594 17.659 1.00 77.81 84 ARG A O 1
ATOM 696 N N . CYS A 1 85 ? -20.345 -1.135 16.371 1.00 72.69 85 CYS A N 1
ATOM 697 C CA . CYS A 1 85 ? -21.615 -1.850 16.404 1.00 72.69 85 CYS A CA 1
ATOM 698 C C . CYS A 1 85 ? -21.534 -3.200 17.135 1.00 72.69 85 CYS A C 1
ATOM 700 O O . CYS A 1 85 ? -22.580 -3.808 17.335 1.00 72.69 85 CYS A O 1
ATOM 702 N N . ALA A 1 86 ? -20.336 -3.657 17.532 1.00 68.94 86 ALA A N 1
ATOM 703 C CA . ALA A 1 86 ? -20.076 -4.948 18.183 1.00 68.94 86 ALA A CA 1
ATOM 704 C C . ALA A 1 86 ? -20.732 -6.141 17.455 1.00 68.94 86 ALA A C 1
ATOM 706 O O . ALA A 1 86 ? -21.263 -7.055 18.082 1.00 68.94 86 ALA A O 1
ATOM 707 N N . LEU A 1 87 ? -20.760 -6.089 16.118 1.00 62.69 87 LEU A N 1
ATOM 708 C CA . LEU A 1 87 ? -21.563 -6.985 15.280 1.00 62.69 87 LEU A CA 1
ATOM 709 C C . LEU A 1 87 ? -20.908 -8.342 15.035 1.00 62.69 87 LEU A C 1
ATOM 711 O O . LEU A 1 87 ? -21.619 -9.324 14.833 1.00 62.69 87 LEU A O 1
ATOM 715 N N . PHE A 1 88 ? -19.580 -8.396 14.991 1.00 60.75 88 PHE A N 1
ATOM 716 C CA . PHE A 1 88 ? -18.851 -9.552 14.476 1.00 60.75 88 PHE A CA 1
ATOM 717 C C . PHE A 1 88 ? -18.029 -10.278 15.539 1.00 60.75 88 PHE A C 1
ATOM 719 O O . PHE A 1 88 ? -17.557 -11.376 15.249 1.00 60.75 88 PHE A O 1
ATOM 726 N N . CYS A 1 89 ? -17.892 -9.724 16.758 1.00 59.47 89 CYS A N 1
ATOM 727 C CA . CYS A 1 89 ? -17.047 -10.285 17.827 1.00 59.47 89 CYS A CA 1
ATOM 728 C C . CYS A 1 89 ? -15.689 -10.757 17.280 1.00 59.47 89 CYS A C 1
ATOM 730 O O . CYS A 1 89 ? -15.161 -11.797 17.681 1.00 59.47 89 CYS A O 1
ATOM 732 N N . THR A 1 90 ? -15.158 -10.035 16.294 1.00 61.78 90 THR A N 1
ATOM 733 C CA . THR A 1 90 ? -13.943 -10.441 15.602 1.00 61.78 90 THR A CA 1
ATOM 734 C C . THR A 1 90 ? -12.754 -10.105 16.477 1.00 61.78 90 THR A C 1
ATOM 736 O O . THR A 1 90 ? -12.711 -9.046 17.104 1.00 61.78 90 THR A O 1
ATOM 739 N N . ASP A 1 91 ? -11.769 -11.002 16.517 1.00 67.00 91 ASP A N 1
ATOM 740 C CA . ASP A 1 91 ? -10.561 -10.792 17.304 1.00 67.00 91 ASP A CA 1
ATOM 741 C C . ASP A 1 91 ? -9.770 -9.619 16.704 1.00 67.00 91 ASP A C 1
ATOM 743 O O . ASP A 1 91 ? -9.043 -9.733 15.713 1.00 67.00 91 ASP A O 1
ATOM 747 N N . THR A 1 92 ? -10.014 -8.433 17.255 1.00 65.88 92 THR A N 1
ATOM 748 C CA . THR A 1 92 ? -9.541 -7.137 16.746 1.00 65.88 92 THR A CA 1
ATOM 749 C C . THR A 1 92 ? -8.022 -7.082 16.587 1.00 65.88 92 THR A C 1
ATOM 751 O O . THR A 1 92 ? -7.496 -6.439 15.676 1.00 65.88 92 THR A O 1
ATOM 754 N N . SER A 1 93 ? -7.326 -7.819 17.448 1.00 67.12 93 SER A N 1
ATOM 755 C CA . SER A 1 93 ? -5.880 -8.011 17.456 1.00 67.12 93 SER A CA 1
ATOM 756 C C . SER A 1 93 ? -5.363 -8.685 16.175 1.00 67.12 93 SER A C 1
ATOM 758 O O . SER A 1 93 ? -4.338 -8.276 15.624 1.00 67.12 93 SER A O 1
ATOM 760 N N . PHE A 1 94 ? -6.104 -9.660 15.646 1.00 72.88 94 PHE A N 1
ATOM 761 C CA . PHE A 1 94 ? -5.739 -10.428 14.458 1.00 72.88 94 PHE A CA 1
ATOM 762 C C . PHE A 1 94 ? -5.856 -9.588 13.185 1.00 72.88 94 PHE A C 1
ATOM 764 O O . PHE A 1 94 ? -4.939 -9.556 12.366 1.00 72.88 94 PHE A O 1
ATOM 771 N N . VAL A 1 95 ? -6.949 -8.834 13.040 1.00 75.12 95 VAL A N 1
ATOM 772 C CA . VAL A 1 95 ? -7.175 -7.956 11.879 1.00 75.12 95 VAL A CA 1
ATOM 773 C C . VAL A 1 95 ? -6.079 -6.896 11.764 1.00 75.12 95 VAL A C 1
ATOM 775 O O . VAL A 1 95 ? -5.535 -6.666 10.681 1.00 75.12 95 VAL A O 1
ATOM 778 N N . LEU A 1 96 ? -5.713 -6.288 12.892 1.00 73.69 96 LEU A N 1
ATOM 779 C CA . LEU A 1 96 ? -4.642 -5.299 12.944 1.00 73.69 96 LEU A CA 1
ATOM 780 C C . LEU A 1 96 ? -3.289 -5.906 12.569 1.00 73.69 96 LEU A C 1
ATOM 782 O O . LEU A 1 96 ? -2.552 -5.281 11.811 1.00 73.69 96 LEU A O 1
ATOM 786 N N . PHE A 1 97 ? -2.985 -7.125 13.020 1.00 76.62 97 PHE A N 1
ATOM 787 C CA . PHE A 1 97 ? -1.746 -7.819 12.664 1.00 76.62 97 PHE A CA 1
ATOM 788 C C . PHE A 1 97 ? -1.604 -8.033 11.148 1.00 76.62 97 PHE A C 1
ATOM 790 O O . PHE A 1 97 ? -0.560 -7.711 10.579 1.00 76.62 97 PHE A O 1
ATOM 797 N N . PHE A 1 98 ? -2.659 -8.499 10.468 1.00 77.25 98 PHE A N 1
ATOM 798 C CA . PHE A 1 98 ? -2.625 -8.696 9.011 1.00 77.25 98 PHE A CA 1
ATOM 799 C C . PHE A 1 98 ? -2.414 -7.395 8.252 1.00 77.25 98 PHE A C 1
ATOM 801 O O . PHE A 1 98 ? -1.567 -7.324 7.363 1.00 77.25 98 PHE A O 1
ATOM 808 N N . VAL A 1 99 ? -3.160 -6.353 8.612 1.00 80.88 99 VAL A N 1
ATOM 809 C CA . VAL A 1 99 ? -3.045 -5.039 7.972 1.00 80.88 99 VAL A CA 1
ATOM 810 C C . VAL A 1 99 ? -1.626 -4.492 8.139 1.00 80.88 99 VAL A C 1
ATOM 812 O O . VAL A 1 99 ? -1.019 -4.041 7.168 1.00 80.88 99 VAL A O 1
ATOM 815 N N . TRP A 1 100 ? -1.061 -4.610 9.341 1.00 80.94 100 TRP A N 1
ATOM 816 C CA . TRP A 1 100 ? 0.299 -4.171 9.645 1.00 80.94 100 TRP A CA 1
ATOM 817 C C . TRP A 1 100 ? 1.400 -4.963 8.943 1.00 80.94 100 TRP A C 1
ATOM 819 O O . TRP A 1 100 ? 2.480 -4.417 8.733 1.00 80.94 100 TRP A O 1
ATOM 829 N N . LEU A 1 101 ? 1.141 -6.209 8.551 1.00 83.00 101 LEU A N 1
ATOM 830 C CA . LEU A 1 101 ? 2.061 -7.008 7.741 1.00 83.00 101 LEU A CA 1
ATOM 831 C C . LEU A 1 101 ? 1.944 -6.679 6.242 1.00 83.00 101 LEU A C 1
ATOM 833 O O . LEU A 1 101 ? 2.948 -6.595 5.533 1.00 83.00 101 LEU A O 1
ATOM 837 N N . LEU A 1 102 ? 0.717 -6.474 5.756 1.00 85.81 102 LEU A N 1
ATOM 838 C CA . LEU A 1 102 ? 0.417 -6.256 4.337 1.00 85.81 102 LEU A CA 1
ATOM 839 C C . LEU A 1 102 ? 0.816 -4.849 3.860 1.00 85.81 102 LEU A C 1
ATOM 841 O O . LEU A 1 102 ? 1.282 -4.702 2.730 1.00 85.81 102 LEU A O 1
ATOM 845 N N . ILE A 1 103 ? 0.705 -3.830 4.722 1.00 85.19 103 ILE A N 1
ATOM 846 C CA . ILE A 1 103 ? 1.111 -2.447 4.413 1.00 85.19 103 ILE A CA 1
ATOM 847 C C . ILE A 1 103 ? 2.605 -2.373 4.017 1.00 85.19 103 ILE A C 1
ATOM 849 O O . ILE A 1 103 ? 2.896 -1.915 2.910 1.00 85.19 103 ILE A O 1
ATOM 853 N N . PRO A 1 104 ? 3.571 -2.853 4.833 1.00 86.88 104 PRO A N 1
ATOM 854 C CA . PRO A 1 104 ? 4.983 -2.880 4.449 1.00 86.88 104 PRO A CA 1
ATOM 855 C C . PRO A 1 104 ? 5.260 -3.727 3.209 1.00 86.88 104 PRO A C 1
ATOM 857 O O . PRO A 1 104 ? 6.099 -3.348 2.392 1.00 86.88 104 PRO A O 1
ATOM 860 N N . ALA A 1 105 ? 4.559 -4.853 3.041 1.00 89.38 105 ALA A N 1
ATOM 861 C CA . ALA A 1 105 ? 4.768 -5.739 1.900 1.00 89.38 105 ALA A CA 1
ATOM 862 C C . ALA A 1 105 ? 4.507 -5.025 0.562 1.00 89.38 105 ALA A C 1
ATOM 864 O O . ALA A 1 105 ? 5.306 -5.159 -0.366 1.00 89.38 105 ALA A O 1
ATOM 865 N N . LEU A 1 106 ? 3.458 -4.196 0.480 1.00 89.94 106 LEU A N 1
ATOM 866 C CA . LEU A 1 106 ? 3.164 -3.394 -0.713 1.00 89.94 106 LEU A CA 1
ATOM 867 C C . LEU A 1 106 ? 4.315 -2.441 -1.072 1.00 89.94 106 LEU A C 1
ATOM 869 O O . LEU A 1 106 ? 4.704 -2.337 -2.237 1.00 89.94 106 LEU A O 1
ATOM 873 N N . PHE A 1 107 ? 4.890 -1.778 -0.065 1.00 90.88 107 PHE A N 1
ATOM 874 C CA . PHE A 1 107 ? 6.024 -0.876 -0.262 1.00 90.88 107 PHE A CA 1
ATOM 875 C C . PHE A 1 107 ? 7.263 -1.621 -0.773 1.00 90.88 107 PHE A C 1
ATOM 877 O O . PHE A 1 107 ? 7.908 -1.166 -1.717 1.00 90.88 107 PHE A O 1
ATOM 884 N N . ILE A 1 108 ? 7.571 -2.790 -0.201 1.00 92.12 108 ILE A N 1
ATOM 885 C CA . ILE A 1 108 ? 8.720 -3.609 -0.615 1.00 92.12 108 ILE A CA 1
ATOM 886 C C . ILE A 1 108 ? 8.584 -4.072 -2.069 1.00 92.12 108 ILE A C 1
ATOM 888 O O . ILE A 1 108 ? 9.548 -3.978 -2.828 1.00 92.12 108 ILE A O 1
ATOM 892 N N . VAL A 1 109 ? 7.395 -4.510 -2.493 1.00 90.50 109 VAL A N 1
ATOM 893 C CA . VAL A 1 109 ? 7.149 -4.913 -3.890 1.00 90.50 109 VAL A CA 1
ATOM 894 C C . VAL A 1 109 ? 7.428 -3.757 -4.856 1.00 90.50 109 VAL A C 1
ATOM 896 O O . VAL A 1 109 ? 8.097 -3.942 -5.879 1.00 90.50 109 VAL A O 1
ATOM 899 N N . ASN A 1 110 ? 6.973 -2.549 -4.519 1.00 91.25 110 ASN A N 1
ATOM 900 C CA . ASN A 1 110 ? 7.226 -1.357 -5.326 1.00 91.25 110 ASN A CA 1
ATOM 901 C C . ASN A 1 110 ? 8.701 -0.934 -5.315 1.00 91.25 110 ASN A C 1
ATOM 903 O O . ASN A 1 110 ? 9.223 -0.546 -6.360 1.00 91.25 110 ASN A O 1
ATOM 907 N N . LEU A 1 111 ? 9.388 -1.058 -4.176 1.00 91.19 111 LEU A N 1
ATOM 908 C CA . LEU A 1 111 ? 10.820 -0.779 -4.051 1.00 91.19 111 LEU A CA 1
ATOM 909 C C . LEU A 1 111 ? 11.662 -1.710 -4.927 1.00 91.19 111 LEU A C 1
ATOM 911 O O . LEU A 1 111 ? 12.525 -1.237 -5.665 1.00 91.19 111 LEU A O 1
ATOM 915 N N . ILE A 1 112 ? 11.385 -3.015 -4.891 1.00 90.69 112 ILE A N 1
ATOM 916 C CA . ILE A 1 112 ? 12.072 -4.008 -5.728 1.00 90.69 112 ILE A CA 1
ATOM 917 C C . ILE A 1 112 ? 11.810 -3.720 -7.208 1.00 90.69 112 ILE A C 1
ATOM 919 O O . ILE A 1 112 ? 12.747 -3.681 -8.004 1.00 90.69 112 ILE A O 1
ATOM 923 N N . SER A 1 113 ? 10.554 -3.456 -7.576 1.00 88.19 113 SER A N 1
ATOM 924 C CA . SER A 1 113 ? 10.176 -3.151 -8.964 1.00 88.19 113 SER A CA 1
ATOM 925 C C . SER A 1 113 ? 10.869 -1.889 -9.482 1.00 88.19 113 SER A C 1
ATOM 927 O O . SER A 1 113 ? 11.350 -1.856 -10.616 1.00 88.19 113 SER A O 1
ATOM 929 N N . TYR A 1 114 ? 10.967 -0.853 -8.645 1.00 88.44 114 TYR A N 1
ATOM 930 C CA . TYR A 1 114 ? 11.708 0.362 -8.967 1.00 88.44 114 TYR A CA 1
ATOM 931 C C . TYR A 1 114 ? 13.208 0.084 -9.130 1.00 88.44 114 TYR A C 1
ATOM 933 O O . TYR A 1 114 ? 13.790 0.493 -10.132 1.00 88.44 114 TYR A O 1
ATOM 941 N N . ALA A 1 115 ? 13.827 -0.653 -8.203 1.00 87.62 115 ALA A N 1
ATOM 942 C CA . ALA A 1 115 ? 15.249 -0.993 -8.270 1.00 87.62 115 ALA A CA 1
ATOM 943 C C . ALA A 1 115 ? 15.595 -1.791 -9.537 1.00 87.62 115 ALA A C 1
ATOM 945 O O . ALA A 1 115 ? 16.553 -1.454 -10.230 1.00 87.62 115 ALA A O 1
ATOM 946 N N . LEU A 1 116 ? 14.781 -2.790 -9.894 1.00 87.56 116 LEU A N 1
ATOM 947 C CA . LEU A 1 116 ? 14.954 -3.554 -11.133 1.00 87.56 116 LEU A CA 1
ATOM 948 C C . LEU A 1 116 ? 14.885 -2.653 -12.367 1.00 87.56 116 LEU A C 1
ATOM 950 O O . LEU A 1 116 ? 15.721 -2.788 -13.259 1.00 87.56 116 LEU A O 1
ATOM 954 N N . LYS A 1 117 ? 13.939 -1.706 -12.393 1.00 85.00 117 LYS A N 1
ATOM 955 C CA . LYS A 1 117 ? 13.795 -0.738 -13.487 1.00 85.00 117 LYS A CA 1
ATOM 956 C C . LYS A 1 117 ? 14.992 0.202 -13.603 1.00 85.00 117 LYS A C 1
ATOM 958 O O . LYS A 1 117 ? 15.341 0.564 -14.715 1.00 85.00 117 LYS A O 1
ATOM 963 N N . VAL A 1 118 ? 15.611 0.594 -12.490 1.00 85.19 118 VAL A N 1
ATOM 964 C CA . VAL A 1 118 ? 16.827 1.426 -12.493 1.00 85.19 118 VAL A CA 1
ATOM 965 C C . VAL A 1 118 ? 18.042 0.636 -12.984 1.00 85.19 118 VAL A C 1
ATOM 967 O O . VAL A 1 118 ? 18.834 1.174 -13.742 1.00 85.19 118 VAL A O 1
ATOM 970 N N . ILE A 1 119 ? 18.189 -0.629 -12.574 1.00 86.44 119 ILE A N 1
ATOM 971 C CA . ILE A 1 119 ? 19.337 -1.474 -12.951 1.00 86.44 119 ILE A CA 1
ATOM 972 C C . ILE A 1 119 ? 19.314 -1.847 -14.443 1.00 86.44 119 ILE A C 1
ATOM 974 O O . ILE A 1 119 ? 20.371 -1.982 -15.049 1.00 86.44 119 ILE A O 1
ATOM 978 N N . HIS A 1 120 ? 18.126 -2.034 -15.025 1.00 78.19 120 HIS A N 1
ATOM 979 C CA . HIS A 1 120 ? 17.955 -2.455 -16.424 1.00 78.19 120 HIS A CA 1
ATOM 980 C C . HIS A 1 120 ? 17.733 -1.290 -17.412 1.00 78.19 120 HIS A C 1
ATOM 982 O O . HIS A 1 120 ? 17.444 -1.554 -18.580 1.00 78.19 120 HIS A O 1
ATOM 988 N N . ALA A 1 121 ? 17.802 -0.032 -16.957 1.00 69.25 121 ALA A N 1
ATOM 989 C CA . ALA A 1 121 ? 17.633 1.172 -17.783 1.00 69.25 121 ALA A CA 1
ATOM 990 C C . ALA A 1 121 ? 18.972 1.725 -18.282 1.00 69.25 121 ALA A C 1
ATOM 992 O O . ALA A 1 121 ? 18.969 2.291 -19.399 1.00 69.25 121 ALA A O 1
#